Protein AF-A0A355T3B4-F1 (afdb_monomer_lite)

Foldseek 3Di:
DDDDFQKDFPDFDDDPDPPVDTDGDIDAQPPHGGDDDDDDDPPCVVVVVVVVVVVVVVVVD

Secondary structure (DSSP, 8-state):
--PPPSEEEEEE---SS-TTS--EEEEESTTS-------SSTT-HHHHHHHHHHHHHHHH-

Sequence (61 aa):
LGARNDAKCIGLEEKLGIHGSPTCVMSFGEEGGAVGYLVGQENKGLACMFTMMNNARLFVG

Structure (mmCIF, N/CA/C/O backbone):
data_AF-A0A355T3B4-F1
#
_entry.id   AF-A0A355T3B4-F1
#
loop_
_atom_site.group_PDB
_atom_site.id
_atom_site.type_symbol
_atom_site.label_atom_id
_atom_site.label_alt_id
_atom_site.label_comp_id
_atom_site.label_asym_id
_atom_site.label_entity_id
_atom_site.label_seq_id
_atom_site.pdbx_PDB_ins_code
_atom_site.Cartn_x
_atom_site.Cartn_y
_atom_site.Cartn_z
_atom_site.occupancy
_atom_site.B_iso_or_equiv
_atom_site.auth_seq_id
_atom_site.auth_comp_id
_atom_site.auth_asym_id
_atom_site.auth_atom_id
_atom_site.pdbx_PDB_model_num
ATOM 1 N N . LEU A 1 1 ? -22.936 6.270 -4.774 1.00 67.69 1 LEU A N 1
ATOM 2 C CA . LEU A 1 1 ? -21.508 6.348 -4.384 1.00 67.69 1 LEU A CA 1
ATOM 3 C C . LEU A 1 1 ? -21.395 7.372 -3.261 1.00 67.69 1 LEU A C 1
ATOM 5 O O . LEU A 1 1 ? -22.041 8.405 -3.372 1.00 67.69 1 LEU A O 1
ATOM 9 N N . GLY A 1 2 ? -20.695 7.044 -2.170 1.00 88.00 2 GLY A N 1
ATOM 10 C CA . GLY A 1 2 ? -20.506 7.940 -1.018 1.00 88.00 2 GLY A CA 1
ATOM 11 C C . GLY A 1 2 ? -19.434 9.011 -1.256 1.00 88.00 2 GLY A C 1
ATOM 12 O O . GLY A 1 2 ? -18.909 9.127 -2.364 1.00 88.00 2 GLY A O 1
ATOM 13 N N . ALA A 1 3 ? -19.104 9.779 -0.214 1.00 91.56 3 ALA A N 1
ATOM 14 C CA . ALA A 1 3 ? -18.020 10.762 -0.256 1.00 91.56 3 ALA A CA 1
ATOM 15 C C . ALA A 1 3 ? -16.656 10.086 -0.496 1.00 91.56 3 ALA A C 1
ATOM 17 O O . ALA A 1 3 ? -16.429 8.955 -0.060 1.00 91.56 3 ALA A O 1
ATOM 18 N N . ARG A 1 4 ? -15.742 10.775 -1.196 1.00 92.88 4 ARG A N 1
ATOM 19 C CA . ARG A 1 4 ? -14.360 10.300 -1.353 1.00 92.88 4 ARG A CA 1
ATOM 20 C C . ARG A 1 4 ? -13.647 10.325 -0.002 1.00 92.88 4 ARG A C 1
ATOM 22 O O . ARG A 1 4 ? -13.778 11.292 0.738 1.00 92.88 4 ARG A O 1
ATOM 29 N N . ASN A 1 5 ? -12.876 9.277 0.273 1.00 95.25 5 ASN A N 1
ATOM 30 C CA . ASN A 1 5 ? -11.964 9.262 1.410 1.00 95.25 5 ASN A CA 1
ATOM 31 C C . ASN A 1 5 ? -10.775 10.193 1.141 1.00 95.25 5 ASN A C 1
ATOM 33 O O . ASN A 1 5 ? -10.373 10.368 -0.014 1.00 95.25 5 ASN A O 1
ATOM 37 N N . ASP A 1 6 ? -10.191 10.737 2.199 1.00 97.00 6 ASP A N 1
ATOM 38 C CA . ASP A 1 6 ? -9.043 11.637 2.130 1.00 97.00 6 ASP A CA 1
ATOM 39 C C . ASP A 1 6 ? -7.718 10.866 1.981 1.00 97.00 6 ASP A C 1
ATOM 41 O O . ASP A 1 6 ? -6.847 10.869 2.849 1.00 97.00 6 ASP A O 1
ATOM 45 N N . ALA A 1 7 ? -7.609 10.121 0.882 1.00 97.00 7 ALA A N 1
ATOM 46 C CA . ALA A 1 7 ? -6.424 9.378 0.470 1.00 97.00 7 ALA A CA 1
ATOM 47 C C . ALA A 1 7 ? -6.086 9.771 -0.971 1.00 97.00 7 ALA A C 1
ATOM 49 O O . ALA A 1 7 ? -6.849 9.472 -1.897 1.00 97.00 7 ALA A O 1
ATOM 50 N N . LYS A 1 8 ? -4.968 10.470 -1.171 1.00 96.75 8 LYS A N 1
ATOM 51 C CA . LYS A 1 8 ? -4.650 11.132 -2.442 1.00 96.75 8 LYS A CA 1
ATOM 52 C C . LYS A 1 8 ? -3.250 10.787 -2.924 1.00 96.75 8 LYS A C 1
ATOM 54 O O . LYS A 1 8 ? -2.304 10.731 -2.147 1.00 96.75 8 LYS A O 1
ATOM 59 N N . CYS A 1 9 ? -3.125 10.590 -4.232 1.00 97.38 9 CYS A N 1
ATOM 60 C CA . CYS A 1 9 ? -1.834 10.559 -4.907 1.00 97.38 9 CYS A CA 1
ATOM 61 C C . CYS A 1 9 ? -1.350 12.000 -5.073 1.00 97.38 9 CYS A C 1
ATOM 63 O O . CYS A 1 9 ? -2.013 12.785 -5.751 1.00 97.38 9 CYS A O 1
ATOM 65 N N . ILE A 1 10 ? -0.215 12.333 -4.464 1.00 97.69 10 ILE A N 1
ATOM 66 C CA . ILE A 1 10 ? 0.374 13.680 -4.504 1.00 97.69 10 ILE A CA 1
ATOM 67 C C . ILE A 1 10 ? 1.597 13.768 -5.422 1.00 97.69 10 ILE A C 1
ATOM 69 O O . ILE A 1 10 ? 2.066 14.860 -5.723 1.00 97.69 10 ILE A O 1
ATOM 73 N N . GLY A 1 11 ? 2.091 12.629 -5.907 1.00 97.94 11 GLY A N 1
ATOM 74 C CA . GLY A 1 11 ? 3.199 12.575 -6.851 1.00 97.94 11 GLY A CA 1
ATOM 75 C C . GLY A 1 11 ? 3.339 11.199 -7.485 1.00 97.94 11 GLY A C 1
ATOM 76 O O . GLY A 1 11 ? 2.851 10.207 -6.942 1.00 97.94 11 GLY A O 1
ATOM 77 N N . LEU A 1 12 ? 4.008 11.154 -8.633 1.00 98.38 12 LEU A N 1
ATOM 78 C CA . LEU A 1 12 ? 4.383 9.928 -9.328 1.00 98.38 12 LEU A CA 1
ATOM 79 C C . LEU A 1 12 ? 5.899 9.879 -9.477 1.00 98.38 12 LEU A C 1
ATOM 81 O O . LEU A 1 12 ? 6.526 10.892 -9.776 1.00 98.38 12 LEU A O 1
ATOM 85 N N . GLU A 1 13 ? 6.463 8.692 -9.282 1.00 98.31 13 GLU A N 1
ATOM 86 C CA . GLU A 1 13 ? 7.900 8.473 -9.418 1.00 98.31 13 GLU A CA 1
ATOM 87 C C . GLU A 1 13 ? 8.319 8.335 -10.886 1.00 98.31 13 GLU A C 1
ATOM 89 O O . GLU A 1 13 ? 7.752 7.526 -11.637 1.00 98.31 13 GLU A O 1
ATOM 94 N N . GLU A 1 14 ? 9.390 9.043 -11.252 1.00 97.50 14 GLU A N 1
ATOM 95 C CA . GLU A 1 14 ? 10.124 8.844 -12.503 1.00 97.50 14 GLU A CA 1
ATOM 96 C C . GLU A 1 14 ? 11.083 7.661 -12.342 1.00 97.50 14 GLU A C 1
ATOM 98 O O . 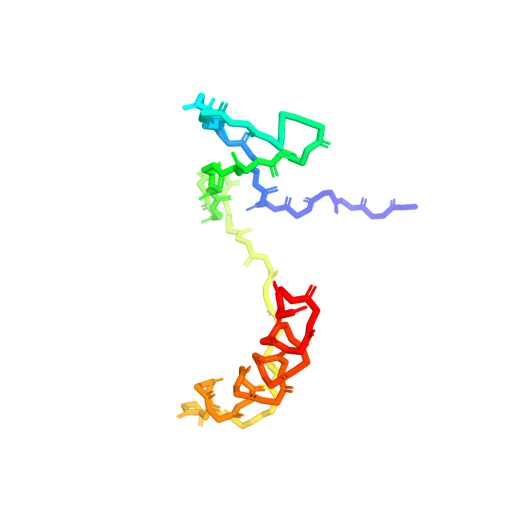GLU A 1 14 ? 12.121 7.731 -11.681 1.00 97.50 14 GLU A O 1
ATOM 103 N N . LYS A 1 15 ? 10.689 6.525 -12.916 1.00 97.81 15 LYS A N 1
ATOM 104 C CA . LYS A 1 15 ? 11.382 5.242 -12.760 1.00 97.81 15 LYS A CA 1
ATOM 105 C C . LYS A 1 15 ? 12.271 4.939 -13.961 1.00 97.81 15 LYS A C 1
ATOM 107 O O . LYS A 1 15 ? 12.049 5.445 -15.050 1.00 97.81 15 LYS A O 1
ATOM 112 N N . LEU A 1 16 ? 13.214 4.014 -13.792 1.00 98.25 16 LEU A N 1
ATOM 113 C CA . LEU A 1 16 ? 14.012 3.470 -14.901 1.00 98.25 16 LEU A CA 1
ATOM 114 C C . LEU A 1 16 ? 13.169 2.671 -15.921 1.00 98.25 16 LEU A C 1
ATOM 116 O O . LEU A 1 16 ? 13.536 2.571 -17.087 1.00 98.25 16 LEU A O 1
ATOM 120 N N . GLY A 1 17 ? 12.066 2.064 -15.476 1.00 96.50 17 GLY A N 1
ATOM 121 C CA . GLY A 1 17 ? 11.176 1.234 -16.288 1.00 96.50 17 GLY A CA 1
ATOM 122 C C . GLY A 1 17 ? 9.816 1.059 -15.614 1.00 96.50 17 GLY A C 1
ATOM 123 O O . GLY A 1 17 ? 9.484 1.808 -14.696 1.00 96.50 17 GLY A O 1
ATOM 124 N N . ILE A 1 18 ? 9.018 0.074 -16.056 1.00 96.81 18 ILE A N 1
ATOM 125 C CA . ILE A 1 18 ? 7.659 -0.215 -15.540 1.00 96.81 18 ILE A CA 1
ATOM 126 C C . ILE A 1 18 ? 6.758 1.035 -15.445 1.00 96.81 18 ILE A C 1
ATOM 128 O O . ILE A 1 18 ? 5.949 1.170 -14.529 1.00 96.81 18 ILE A O 1
ATOM 132 N N . HIS A 1 19 ? 6.882 1.955 -16.409 1.00 96.31 19 HIS A N 1
ATOM 133 C CA . HIS A 1 19 ? 6.162 3.237 -16.422 1.00 96.31 19 HIS A CA 1
ATOM 134 C C . HIS A 1 19 ? 4.635 3.082 -16.436 1.00 96.31 19 HIS A C 1
ATOM 136 O O . HIS A 1 19 ? 3.933 3.917 -15.877 1.00 96.31 19 HIS A O 1
ATOM 142 N N . GLY A 1 20 ? 4.118 1.990 -17.014 1.00 97.19 20 GLY A N 1
ATOM 143 C CA . GLY A 1 20 ? 2.685 1.668 -16.992 1.00 97.19 20 GLY A CA 1
ATOM 144 C C . GLY A 1 20 ? 2.141 1.290 -15.607 1.00 97.19 20 GLY A C 1
ATOM 145 O O . GLY A 1 20 ? 0.928 1.211 -15.439 1.00 97.19 20 GLY A O 1
ATOM 146 N N . SER A 1 21 ? 3.017 1.070 -14.619 1.00 97.31 21 SER A N 1
ATOM 147 C CA . SER A 1 21 ? 2.649 0.880 -13.217 1.00 97.31 21 SER A CA 1
ATOM 148 C C . SER A 1 21 ? 2.856 2.199 -12.456 1.00 97.31 21 SER A C 1
ATOM 150 O O . SER A 1 21 ? 4.009 2.606 -12.246 1.00 97.31 21 SER A O 1
ATOM 152 N N . PRO A 1 22 ? 1.784 2.916 -12.069 1.00 97.31 22 PRO A N 1
ATOM 153 C CA . PRO A 1 22 ? 1.908 4.174 -11.344 1.00 97.31 22 PRO A CA 1
ATOM 154 C C . PRO A 1 22 ? 2.429 3.899 -9.931 1.00 97.31 22 PRO A C 1
ATOM 156 O O . PRO A 1 22 ? 1.778 3.247 -9.118 1.00 97.31 22 PRO A O 1
ATOM 159 N N . THR A 1 23 ? 3.634 4.386 -9.648 1.00 98.12 23 THR A N 1
ATOM 160 C CA . THR A 1 23 ? 4.247 4.307 -8.318 1.00 98.12 23 THR A CA 1
ATOM 161 C C . THR A 1 23 ? 4.090 5.674 -7.690 1.00 98.12 23 THR A C 1
ATOM 163 O O . THR A 1 23 ? 4.639 6.643 -8.211 1.00 98.12 23 THR A O 1
ATOM 166 N N . CYS A 1 24 ? 3.275 5.749 -6.644 1.00 98.31 24 CYS A N 1
ATOM 167 C CA . CYS A 1 24 ? 2.740 7.010 -6.156 1.00 98.31 24 CYS A CA 1
ATOM 168 C C . CYS A 1 24 ? 3.308 7.378 -4.788 1.00 98.31 24 CYS A C 1
ATOM 170 O O . CYS A 1 24 ? 3.366 6.535 -3.891 1.00 98.31 24 CYS A O 1
ATOM 172 N N . VAL A 1 25 ? 3.585 8.665 -4.599 1.00 98.19 25 VAL A N 1
ATOM 173 C CA . VAL A 1 25 ? 3.636 9.275 -3.269 1.00 98.19 25 VAL A CA 1
ATOM 174 C C . VAL A 1 25 ? 2.194 9.519 -2.829 1.00 98.19 25 VAL A C 1
ATOM 176 O O . VAL A 1 25 ? 1.419 10.161 -3.545 1.00 98.19 25 VAL A O 1
ATOM 179 N N . MET A 1 26 ? 1.818 8.986 -1.667 1.00 97.81 26 MET A N 1
ATOM 180 C CA . MET A 1 26 ? 0.446 9.035 -1.157 1.00 97.81 26 MET A CA 1
ATOM 181 C C . MET A 1 26 ? 0.359 9.902 0.099 1.00 97.81 26 MET A C 1
ATOM 183 O O . MET A 1 26 ? 1.158 9.731 1.018 1.00 97.81 26 MET A O 1
ATOM 187 N N . SER A 1 27 ? -0.645 10.776 0.152 1.00 97.31 27 SER A N 1
ATOM 188 C CA . SER A 1 27 ? -1.041 11.516 1.351 1.00 97.31 27 SER A CA 1
ATOM 189 C C . SER A 1 27 ? -2.364 10.983 1.899 1.00 97.31 27 SER A C 1
ATOM 191 O O . SER A 1 27 ? -3.258 10.598 1.137 1.00 97.31 27 S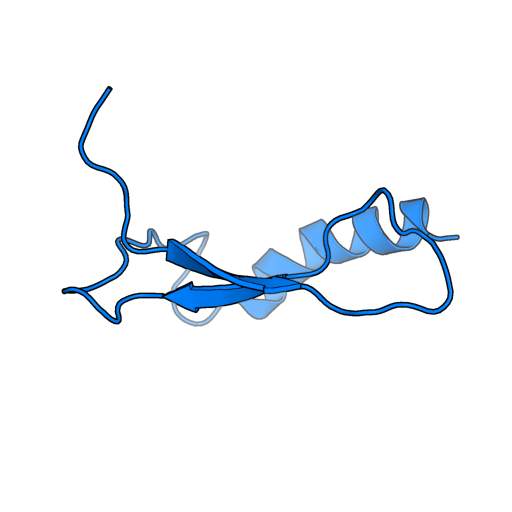ER A O 1
ATOM 193 N N . PHE A 1 28 ? -2.473 10.949 3.226 1.00 97.31 28 PHE A N 1
ATOM 194 C CA . PHE A 1 28 ? -3.642 10.466 3.950 1.00 97.31 28 PHE A CA 1
ATOM 195 C C . PHE A 1 28 ? -3.998 11.448 5.069 1.00 97.31 28 PHE A C 1
ATOM 197 O O . PHE A 1 28 ? -3.225 11.615 6.010 1.00 97.31 28 PHE A O 1
ATOM 204 N N . GLY A 1 29 ? -5.190 12.041 5.007 1.00 96.25 29 GLY A N 1
ATOM 205 C CA . GLY A 1 29 ? -5.748 12.835 6.104 1.00 96.25 29 GLY A CA 1
ATOM 206 C C . GLY A 1 29 ? -5.387 14.325 6.146 1.00 96.25 29 GLY A C 1
ATOM 207 O O . GLY A 1 29 ? -5.643 14.955 7.172 1.00 96.25 29 GLY A O 1
ATOM 208 N N . GLU A 1 30 ? -4.813 14.896 5.083 1.00 94.06 30 GLU A N 1
ATOM 209 C CA . GLU A 1 30 ? -4.457 16.326 5.017 1.00 94.06 30 GLU A CA 1
ATOM 210 C C . GLU A 1 30 ? -5.664 17.282 4.959 1.00 94.06 30 GLU A C 1
ATOM 212 O O . GLU A 1 30 ? -5.548 18.440 5.356 1.00 94.06 30 GLU A O 1
ATOM 217 N N . GLU A 1 31 ? -6.835 16.818 4.520 1.00 88.31 31 GLU A N 1
ATOM 218 C CA . GLU A 1 31 ? -8.062 17.606 4.340 1.00 88.31 31 GLU A CA 1
ATOM 219 C C . GLU A 1 31 ? -9.200 17.156 5.276 1.00 88.31 31 GLU A C 1
ATOM 221 O O . GLU A 1 31 ? -10.382 17.239 4.937 1.00 88.31 31 GLU A O 1
ATOM 226 N N . GLY A 1 32 ? -8.860 16.697 6.485 1.00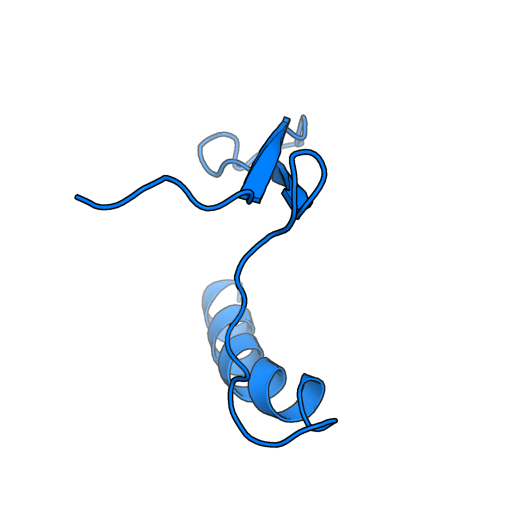 85.88 32 GLY A N 1
ATOM 227 C CA . GLY A 1 32 ? -9.844 16.382 7.531 1.00 85.88 32 GLY A CA 1
ATOM 228 C C . GLY A 1 32 ? -9.889 14.921 7.975 1.00 85.88 32 GLY A C 1
ATOM 229 O O . GLY A 1 32 ? -10.739 14.570 8.793 1.00 85.88 32 GLY A O 1
ATOM 230 N N . GLY A 1 33 ? -8.957 14.090 7.501 1.00 91.94 33 GLY A N 1
ATOM 231 C CA . GLY A 1 33 ? -8.714 12.745 8.025 1.00 91.94 33 GLY A CA 1
ATOM 232 C C . GLY A 1 33 ? -9.106 11.627 7.059 1.00 91.94 33 GLY A C 1
ATOM 233 O O . GLY A 1 33 ? -10.165 11.649 6.436 1.00 91.94 33 GLY A O 1
ATOM 234 N N . ALA A 1 34 ? -8.253 10.603 6.971 1.00 96.50 34 ALA A N 1
ATOM 235 C CA . ALA A 1 34 ? -8.515 9.405 6.183 1.00 96.50 34 ALA A CA 1
ATOM 236 C C . ALA A 1 34 ? -9.218 8.344 7.042 1.00 96.50 34 ALA A C 1
ATOM 238 O O . ALA A 1 34 ? -8.674 7.883 8.047 1.00 96.50 34 ALA A O 1
ATOM 239 N N . VAL A 1 35 ? -10.411 7.913 6.631 1.00 95.62 35 VAL A N 1
ATOM 240 C CA . VAL A 1 35 ? -11.121 6.807 7.284 1.00 95.62 35 VAL A CA 1
ATOM 241 C C . VAL A 1 35 ? -10.361 5.508 7.025 1.00 95.62 35 VAL A C 1
ATOM 243 O O . VAL A 1 35 ? -10.176 5.107 5.874 1.00 95.62 35 VAL A O 1
ATOM 246 N N . GLY A 1 36 ? -9.938 4.848 8.101 1.00 95.25 36 GLY A N 1
ATOM 247 C CA . GLY A 1 36 ? -9.297 3.538 8.078 1.00 95.25 36 GLY A CA 1
ATOM 248 C C . GLY A 1 36 ? -10.045 2.540 8.957 1.00 95.25 36 GLY A C 1
ATOM 249 O O . GLY A 1 36 ? -10.675 2.915 9.944 1.00 95.25 36 GLY A O 1
ATOM 250 N N . TYR A 1 37 ? -9.953 1.258 8.606 1.00 96.00 37 TYR A N 1
ATOM 251 C CA . TYR A 1 37 ? -10.495 0.156 9.398 1.00 96.00 37 TYR A CA 1
ATOM 252 C C . TYR A 1 37 ? -9.360 -0.775 9.803 1.00 96.00 37 TYR A C 1
ATOM 254 O O . TYR A 1 37 ? -8.480 -1.084 8.997 1.00 96.00 37 TYR A O 1
ATOM 262 N N . LEU A 1 38 ? -9.384 -1.231 11.053 1.00 97.19 38 LEU A N 1
ATOM 263 C CA . LEU A 1 38 ? -8.393 -2.170 11.555 1.00 97.19 38 LEU A CA 1
ATOM 264 C C . LEU A 1 38 ? -8.552 -3.524 10.852 1.00 97.19 38 LEU A C 1
ATOM 266 O O . LEU A 1 38 ? -9.624 -4.126 10.873 1.00 97.19 38 LEU A O 1
ATOM 270 N N . VAL A 1 39 ? -7.464 -4.014 10.261 1.00 95.50 39 VAL A N 1
ATOM 271 C CA . VAL A 1 39 ? -7.383 -5.371 9.714 1.00 95.50 39 VAL A CA 1
ATOM 272 C C . VAL A 1 39 ? -6.692 -6.257 10.745 1.00 95.50 39 VAL A C 1
ATOM 274 O O . VAL A 1 39 ? -5.528 -6.035 11.077 1.00 95.50 39 VAL A O 1
ATOM 277 N N . GLY A 1 40 ? -7.403 -7.268 11.245 1.00 94.62 40 GLY A N 1
ATOM 278 C CA . GLY A 1 40 ? -6.895 -8.163 12.284 1.00 94.62 40 GLY A CA 1
ATOM 279 C C . GLY A 1 40 ? -6.984 -7.556 13.687 1.00 94.62 40 GLY A C 1
ATOM 280 O O . GLY A 1 40 ? -7.966 -6.904 14.029 1.00 94.62 40 GLY A O 1
ATOM 281 N N . GLN A 1 41 ? -5.975 -7.823 14.518 1.00 96.12 41 GLN A N 1
ATOM 282 C CA . GLN A 1 41 ? -5.914 -7.355 15.906 1.00 96.12 41 GLN A CA 1
ATOM 283 C C . GLN A 1 41 ? -5.053 -6.098 16.047 1.00 96.12 41 GLN A C 1
ATOM 285 O O . GLN A 1 41 ? -4.101 -5.881 15.290 1.00 96.12 41 GLN A O 1
ATOM 290 N N . GLU A 1 42 ? -5.361 -5.300 17.069 1.00 96.75 42 GLU A N 1
ATOM 291 C CA . GLU A 1 42 ? -4.594 -4.106 17.404 1.00 96.75 42 GLU A CA 1
ATOM 292 C C . GLU A 1 42 ? -3.119 -4.468 17.632 1.00 96.75 42 GLU A C 1
ATOM 294 O O . GLU A 1 42 ? -2.795 -5.500 18.225 1.00 96.75 42 GLU A O 1
ATOM 299 N N . ASN A 1 43 ? -2.211 -3.635 17.120 1.00 96.06 43 ASN A N 1
ATOM 300 C CA . ASN A 1 43 ? -0.762 -3.832 17.219 1.00 96.06 43 ASN A CA 1
ATOM 301 C C . ASN A 1 43 ? -0.226 -5.118 16.548 1.00 96.06 43 ASN A C 1
ATOM 303 O O . ASN A 1 43 ? 0.920 -5.507 16.777 1.00 96.06 43 ASN A O 1
ATOM 307 N N . LYS A 1 44 ? -1.010 -5.777 15.677 1.00 97.00 44 LYS A N 1
ATOM 308 C CA . LYS A 1 44 ? -0.589 -6.961 14.893 1.00 97.00 44 LYS A CA 1
ATOM 309 C C . LYS A 1 44 ? -0.484 -6.701 13.384 1.00 97.00 44 LYS A C 1
ATOM 311 O O . LYS A 1 44 ? -0.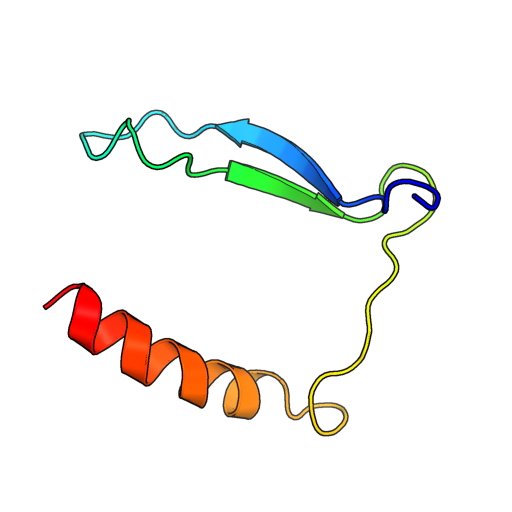513 -7.639 12.585 1.00 97.00 44 LYS A O 1
ATOM 316 N N . GLY A 1 45 ? -0.297 -5.440 12.987 1.00 95.88 45 GLY A N 1
ATOM 317 C CA . GLY A 1 45 ? -0.262 -5.020 11.580 1.00 95.88 45 GLY A CA 1
ATOM 318 C C . GLY A 1 45 ? 0.806 -5.726 10.735 1.00 95.88 45 GLY A C 1
ATOM 319 O O . GLY A 1 45 ? 0.493 -6.218 9.653 1.00 95.88 45 GLY A O 1
ATOM 320 N N . LEU A 1 46 ? 2.042 -5.860 11.237 1.00 95.94 46 LEU A N 1
ATOM 321 C CA . LEU A 1 46 ? 3.121 -6.522 10.486 1.00 95.94 46 LEU A CA 1
ATOM 322 C C . LEU A 1 46 ? 2.783 -7.977 10.141 1.00 95.94 46 LEU A C 1
ATOM 324 O O . LEU A 1 46 ? 2.965 -8.392 9.000 1.00 95.94 46 LEU A O 1
ATOM 328 N N . ALA A 1 47 ? 2.271 -8.744 11.107 1.00 94.25 47 ALA A N 1
ATOM 329 C CA . ALA A 1 47 ? 1.912 -10.144 10.889 1.0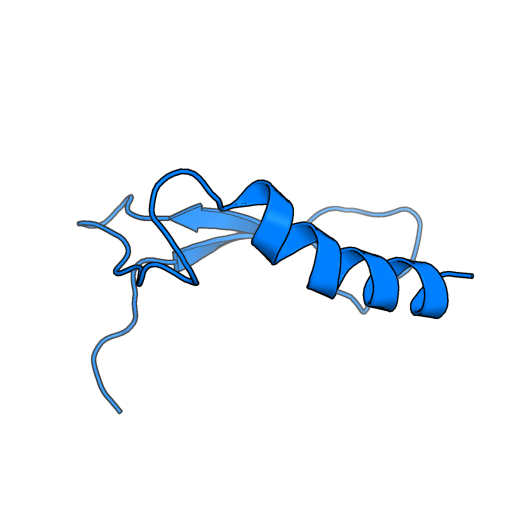0 94.25 47 ALA A CA 1
ATOM 330 C C . ALA A 1 47 ? 0.811 -10.281 9.826 1.00 94.25 47 ALA A C 1
ATOM 332 O O . ALA A 1 47 ? 0.898 -11.148 8.957 1.00 94.25 47 ALA A O 1
ATOM 333 N N . CYS A 1 48 ? -0.176 -9.378 9.839 1.00 94.00 48 CYS A N 1
ATOM 334 C CA . CYS A 1 48 ? -1.200 -9.323 8.798 1.00 94.00 48 CYS A CA 1
ATOM 335 C C . CYS A 1 48 ? -0.574 -9.037 7.423 1.00 94.00 48 CYS A C 1
ATOM 337 O O . CYS A 1 48 ? -0.863 -9.744 6.459 1.00 94.00 48 CYS A O 1
ATOM 339 N N . MET A 1 49 ? 0.342 -8.068 7.331 1.00 95.31 49 MET A N 1
ATOM 340 C CA . MET A 1 49 ? 1.021 -7.720 6.075 1.00 95.31 49 MET A CA 1
ATOM 341 C C . MET A 1 49 ? 1.901 -8.848 5.522 1.00 95.31 49 MET A C 1
ATOM 343 O O . MET A 1 49 ? 1.984 -9.009 4.305 1.00 95.31 49 MET A O 1
ATOM 347 N N . PHE A 1 50 ? 2.517 -9.670 6.377 1.00 93.44 50 PHE A N 1
ATOM 348 C CA . PHE A 1 50 ? 3.339 -10.803 5.932 1.00 93.44 50 PHE A CA 1
ATOM 349 C C . PHE A 1 50 ? 2.572 -11.785 5.039 1.00 93.44 50 PHE A C 1
ATOM 351 O O . PHE A 1 50 ? 3.140 -12.307 4.080 1.00 93.44 50 PHE A O 1
ATOM 358 N N . THR A 1 51 ? 1.279 -11.997 5.304 1.00 90.25 51 THR A N 1
ATOM 359 C CA . THR A 1 51 ? 0.439 -12.870 4.469 1.00 90.25 51 THR A CA 1
ATOM 360 C C . THR A 1 51 ? 0.351 -12.369 3.024 1.00 90.25 51 THR A C 1
ATOM 362 O O . THR A 1 51 ? 0.473 -13.159 2.091 1.00 90.25 51 THR A O 1
ATOM 365 N N . MET A 1 52 ? 0.247 -11.051 2.833 1.00 90.81 52 MET A N 1
ATOM 366 C CA . MET A 1 52 ? 0.209 -10.414 1.514 1.00 90.81 52 MET A CA 1
ATOM 367 C C . MET A 1 52 ? 1.591 -10.392 0.853 1.00 90.81 52 MET A C 1
ATOM 369 O O . MET A 1 52 ? 1.719 -10.640 -0.346 1.00 90.81 52 MET A O 1
ATOM 373 N N . MET A 1 53 ? 2.645 -10.156 1.638 1.00 95.44 53 MET A N 1
ATOM 374 C CA . MET A 1 53 ? 4.015 -10.076 1.122 1.00 95.44 53 MET A CA 1
ATOM 375 C C . MET A 1 53 ? 4.539 -11.414 0.605 1.00 95.44 53 MET A C 1
ATOM 377 O O . MET A 1 53 ? 5.329 -11.428 -0.336 1.00 95.44 53 MET A O 1
ATOM 381 N N . ASN A 1 54 ? 4.085 -12.540 1.160 1.00 90.81 54 ASN A N 1
ATOM 382 C CA . ASN A 1 54 ? 4.434 -13.857 0.624 1.00 90.81 54 ASN A CA 1
ATOM 383 C C . ASN A 1 54 ? 3.977 -14.017 -0.830 1.00 90.81 54 ASN A C 1
ATOM 385 O O . ASN A 1 54 ? 4.742 -14.503 -1.657 1.00 90.81 54 ASN A O 1
ATOM 389 N N . ASN A 1 55 ? 2.767 -13.554 -1.150 1.00 90.81 55 ASN A N 1
ATOM 390 C CA . ASN A 1 55 ? 2.249 -13.603 -2.511 1.00 90.81 55 ASN A CA 1
ATOM 391 C C . ASN A 1 55 ? 3.002 -12.632 -3.433 1.00 90.81 55 ASN A C 1
ATOM 393 O O . ASN A 1 55 ? 3.452 -13.011 -4.510 1.00 90.81 55 ASN A O 1
ATOM 397 N N . ALA A 1 56 ? 3.228 -11.396 -2.974 1.00 93.19 56 ALA A N 1
ATOM 398 C CA . ALA A 1 56 ? 3.982 -10.401 -3.737 1.00 93.19 56 ALA A CA 1
ATOM 399 C C . ALA A 1 56 ? 5.396 -10.887 -4.110 1.00 93.19 56 ALA A C 1
ATOM 401 O O . ALA A 1 56 ? 5.845 -10.650 -5.226 1.00 93.19 56 ALA A O 1
ATOM 402 N N . ARG A 1 57 ? 6.081 -11.618 -3.217 1.00 94.88 57 ARG A N 1
ATOM 403 C CA . ARG A 1 57 ? 7.405 -12.206 -3.496 1.00 94.88 57 ARG A CA 1
ATOM 404 C C . ARG A 1 57 ? 7.375 -13.218 -4.637 1.00 94.88 57 ARG A C 1
ATOM 406 O O . ARG A 1 57 ? 8.284 -13.208 -5.456 1.00 94.88 57 ARG A O 1
ATOM 413 N N . LEU A 1 58 ? 6.348 -14.067 -4.691 1.00 94.19 58 LEU A N 1
ATOM 414 C CA . LEU A 1 58 ? 6.196 -15.054 -5.762 1.00 94.19 58 LEU A CA 1
ATOM 415 C C . LEU A 1 58 ? 5.916 -14.391 -7.114 1.00 94.19 58 LEU A C 1
ATOM 417 O O . LEU A 1 58 ? 6.390 -14.879 -8.127 1.00 94.19 58 LEU A O 1
ATOM 421 N N . PHE A 1 59 ? 5.178 -13.278 -7.132 1.00 92.06 59 PHE A N 1
ATOM 422 C CA . PHE A 1 59 ? 4.858 -12.559 -8.370 1.00 92.06 59 PHE A CA 1
ATOM 423 C C . PHE A 1 59 ? 6.024 -11.777 -8.980 1.00 92.06 59 PHE A C 1
ATOM 425 O O . PHE A 1 59 ? 5.969 -11.441 -10.160 1.00 92.06 59 PHE A O 1
ATOM 432 N N . VAL A 1 60 ? 7.034 -11.428 -8.183 1.00 89.75 60 VAL A N 1
ATOM 433 C CA . VAL A 1 60 ? 8.215 -10.687 -8.654 1.00 89.75 60 VAL A CA 1
ATOM 434 C C . VAL A 1 60 ? 9.320 -11.628 -9.153 1.00 8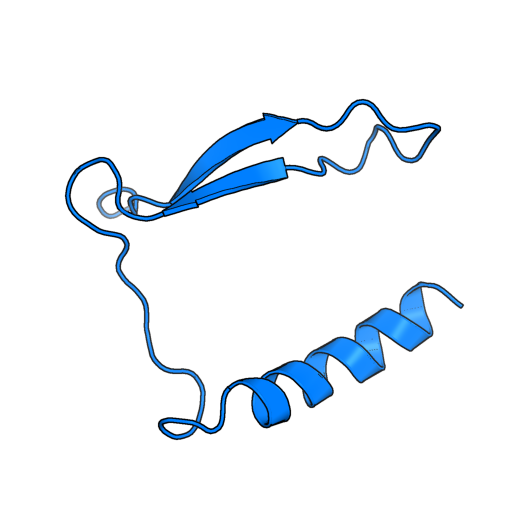9.75 60 VAL A C 1
ATOM 436 O O . VAL A 1 60 ? 10.159 -11.190 -9.940 1.00 89.75 60 VAL A O 1
ATOM 439 N N . GLY A 1 61 ? 9.342 -12.872 -8.654 1.00 69.50 61 GLY A N 1
ATOM 440 C CA . GLY A 1 61 ? 10.372 -13.881 -8.929 1.00 69.50 61 GLY A CA 1
ATOM 441 C C . GLY A 1 61 ? 10.236 -14.609 -10.258 1.00 69.50 61 GLY A C 1
ATOM 442 O O . GLY A 1 61 ? 9.165 -14.524 -10.897 1.00 69.50 61 GLY A O 1
#

Radius of gyration: 15.36 Å; chains: 1; bounding box: 36×33×34 Å

pLDDT: mean 94.29, std 5.52, range [67.69, 98.38]